Protein AF-A0A2E5YP13-F1 (afdb_monomer)

Nearest PDB structures (foldseek):
  1r69-assembly1_A  TM=8.675E-01  e=8.939E-03  Phage 434
  2or1-assembly1_R  TM=8.644E-01  e=1.407E-02  Phage 434
  1rpe-assembly1_R  TM=8.455E-01  e=1.256E-02  Phage 434
  2cro-assembly1_A  TM=8.271E-01  e=2.940E-02  Phage 434
  2fjr-assembly1_A  TM=6.467E-01  e=4.372E-02  Eganvirus ev186

Foldseek 3Di:
DDDDDDDDDDDPPDPDDPDPPPPDPVVVVVVVVVPDPPPPDPCVVVVVLLVVLLVCLLVVLCVLCDPPDLCVVCVLLVHDSVLNVCSNVRDDHDPSSLVSSCVRSQADPCCNRVVDDDGHDDD

Structure (mmCIF, N/CA/C/O backbone):
data_AF-A0A2E5YP13-F1
#
_entry.id   AF-A0A2E5YP13-F1
#
loop_
_atom_site.group_PDB
_atom_site.id
_atom_site.type_symbol
_atom_site.label_atom_id
_atom_site.label_alt_id
_atom_site.label_comp_id
_atom_site.label_asym_id
_atom_site.label_entity_id
_atom_site.label_seq_id
_atom_site.pdbx_PDB_ins_code
_atom_site.Cartn_x
_atom_site.Cartn_y
_atom_site.Cartn_z
_atom_site.occupancy
_atom_site.B_iso_or_equiv
_atom_site.auth_seq_id
_atom_site.auth_comp_id
_atom_site.auth_asym_id
_atom_site.auth_atom_id
_atom_site.pdbx_PDB_model_num
ATOM 1 N N . MET A 1 1 ? 55.760 -35.374 -97.642 1.00 40.72 1 MET A N 1
ATOM 2 C CA . MET A 1 1 ? 54.549 -34.590 -97.967 1.00 40.72 1 MET A CA 1
ATOM 3 C C . MET A 1 1 ? 53.593 -34.611 -96.784 1.00 40.72 1 MET A C 1
ATOM 5 O O . MET A 1 1 ? 53.288 -35.699 -96.329 1.00 40.72 1 MET A O 1
ATOM 9 N N . CYS A 1 2 ? 53.178 -33.437 -96.297 1.00 39.59 2 CYS A N 1
ATOM 10 C CA . CYS A 1 2 ? 51.838 -33.077 -95.793 1.00 39.59 2 CYS A CA 1
ATOM 11 C C . CYS A 1 2 ? 51.954 -31.790 -94.965 1.00 39.59 2 CYS A C 1
ATOM 13 O O . CYS A 1 2 ? 52.844 -31.632 -94.136 1.00 39.59 2 CYS A O 1
ATOM 15 N N . ARG A 1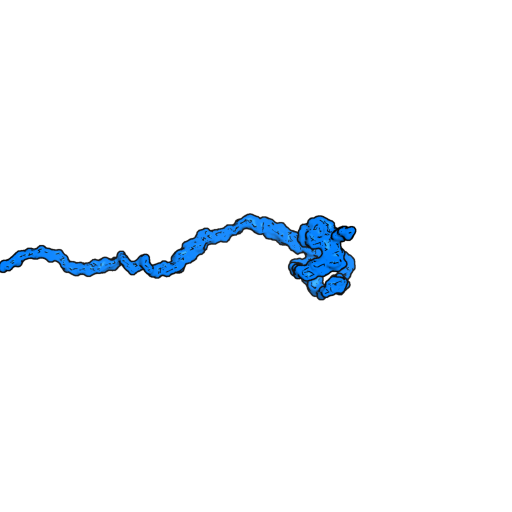 3 ? 51.099 -30.835 -95.320 1.00 35.12 3 ARG A N 1
ATOM 16 C CA . ARG A 1 3 ? 51.123 -29.417 -94.958 1.00 35.12 3 ARG A CA 1
ATOM 17 C C . ARG A 1 3 ? 50.265 -29.139 -93.721 1.00 35.12 3 ARG A C 1
ATOM 19 O O . ARG A 1 3 ? 49.370 -29.918 -93.419 1.00 35.12 3 ARG A O 1
ATOM 26 N N . SER A 1 4 ? 50.472 -27.933 -93.172 1.00 43.81 4 SER A N 1
ATOM 27 C CA . SER A 1 4 ? 49.503 -27.058 -92.472 1.00 43.81 4 SER A CA 1
ATOM 28 C C . SER A 1 4 ? 48.844 -27.638 -91.214 1.00 43.81 4 SER A C 1
ATOM 30 O O . SER A 1 4 ? 48.090 -28.591 -91.278 1.00 43.81 4 SER A O 1
ATOM 32 N N . GLY A 1 5 ? 49.026 -27.088 -90.018 1.00 40.16 5 GLY A N 1
ATOM 33 C CA . GLY A 1 5 ? 48.980 -25.670 -89.687 1.00 40.16 5 GLY A CA 1
ATOM 34 C C . GLY A 1 5 ? 47.729 -25.416 -88.848 1.00 40.16 5 GLY A C 1
ATOM 35 O O . GLY A 1 5 ? 46.640 -25.275 -89.393 1.00 40.16 5 GLY A O 1
ATOM 36 N N . ARG A 1 6 ? 47.888 -25.326 -87.526 1.00 39.88 6 ARG A N 1
ATOM 37 C CA . ARG A 1 6 ? 47.024 -24.510 -86.668 1.00 39.88 6 ARG A CA 1
ATOM 38 C C . ARG A 1 6 ? 47.803 -24.108 -85.418 1.00 39.88 6 ARG A C 1
ATOM 40 O O . ARG A 1 6 ? 48.345 -24.943 -84.705 1.00 39.88 6 ARG A O 1
ATOM 47 N N . ARG A 1 7 ? 47.917 -22.792 -85.253 1.00 41.66 7 ARG A N 1
ATOM 48 C CA . ARG A 1 7 ? 48.523 -22.096 -84.117 1.00 41.66 7 ARG A CA 1
ATOM 49 C C . ARG A 1 7 ? 47.649 -22.311 -82.882 1.00 41.66 7 ARG A C 1
ATOM 51 O O . ARG A 1 7 ? 46.428 -22.313 -83.009 1.00 41.66 7 ARG A O 1
ATOM 58 N N . GLY A 1 8 ? 48.279 -22.389 -81.718 1.00 41.81 8 GLY A N 1
ATOM 59 C CA . GLY A 1 8 ? 47.616 -22.249 -80.426 1.00 41.81 8 GLY A CA 1
ATOM 60 C C . GLY A 1 8 ? 48.380 -22.978 -79.331 1.00 41.81 8 GLY A C 1
ATOM 61 O O . GLY A 1 8 ? 48.114 -24.157 -79.113 1.00 41.81 8 GLY A O 1
ATOM 62 N N . PRO A 1 9 ? 49.345 -22.332 -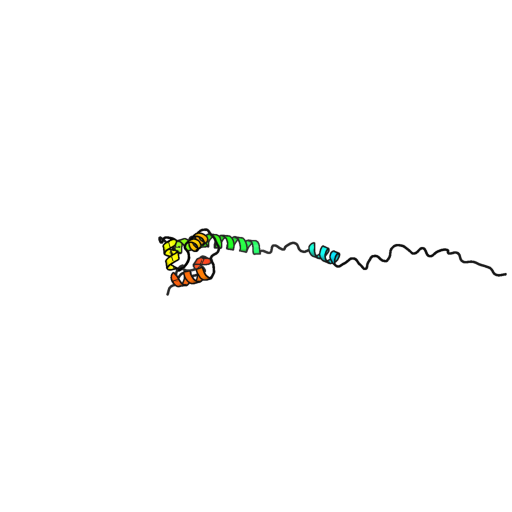78.661 1.00 40.31 9 PRO A N 1
ATOM 63 C CA . PRO A 1 9 ? 49.934 -22.895 -77.472 1.00 40.31 9 PRO A CA 1
ATOM 64 C C . PRO A 1 9 ? 49.152 -22.412 -76.243 1.00 40.31 9 PRO A C 1
ATOM 66 O O . PRO A 1 9 ? 48.876 -21.227 -76.086 1.00 40.31 9 PRO A O 1
ATOM 69 N N . ILE A 1 10 ? 48.896 -23.380 -75.368 1.00 41.03 10 ILE A N 1
ATOM 70 C CA . ILE A 1 10 ? 48.698 -23.227 -73.928 1.00 41.03 10 ILE A CA 1
ATOM 71 C C . ILE A 1 10 ? 47.318 -22.693 -73.525 1.00 41.03 10 ILE A C 1
ATOM 73 O O . ILE A 1 10 ? 46.946 -21.544 -73.736 1.00 41.03 10 ILE A O 1
ATOM 77 N N . LEU A 1 11 ? 46.572 -23.589 -72.883 1.00 38.28 11 LEU A N 1
ATOM 78 C CA . LEU A 1 11 ? 45.443 -23.280 -72.021 1.00 38.28 11 LEU A CA 1
ATOM 79 C C . LEU A 1 1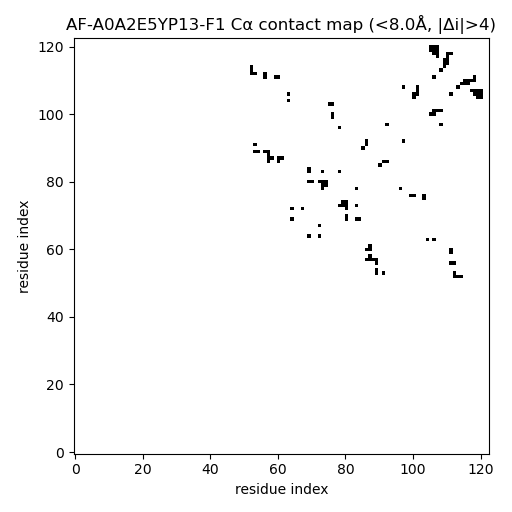1 ? 45.914 -22.310 -70.923 1.00 38.28 11 LEU A C 1
ATOM 81 O O . LEU A 1 11 ? 46.397 -22.736 -69.877 1.00 38.28 11 LEU A O 1
ATOM 85 N N . GLU A 1 12 ? 45.787 -21.009 -71.172 1.00 36.97 12 GLU A N 1
ATOM 86 C CA . GLU A 1 12 ? 45.676 -19.991 -70.128 1.00 36.97 12 GLU A CA 1
ATOM 87 C C . GLU A 1 12 ? 44.365 -20.280 -69.390 1.00 36.97 12 GLU A C 1
ATOM 89 O O . GLU A 1 12 ? 43.268 -19.918 -69.824 1.00 36.97 12 GLU A O 1
ATOM 94 N N . PHE A 1 13 ? 44.476 -21.051 -68.308 1.00 38.19 13 PHE A N 1
ATOM 95 C CA . PHE A 1 13 ? 43.422 -21.192 -67.320 1.00 38.19 13 PHE A CA 1
ATOM 96 C C . PHE A 1 13 ? 43.142 -19.803 -66.757 1.00 38.19 13 PHE A C 1
ATOM 98 O O . PHE A 1 13 ? 43.858 -19.323 -65.880 1.00 38.19 13 PHE A O 1
ATOM 105 N N . GLY A 1 14 ? 42.092 -19.176 -67.289 1.00 37.56 14 GLY A N 1
ATOM 106 C CA . GLY A 1 14 ? 41.513 -17.948 -66.780 1.00 37.56 14 GLY A CA 1
ATOM 107 C C . GLY A 1 14 ? 41.302 -18.058 -65.276 1.00 37.56 14 GLY A C 1
ATOM 108 O O . GLY A 1 14 ? 40.379 -18.710 -64.785 1.00 37.56 14 GLY A O 1
ATOM 109 N N . LEU A 1 15 ? 42.200 -17.410 -64.548 1.00 50.25 15 LEU A N 1
ATOM 110 C CA . LEU A 1 15 ? 42.054 -17.078 -63.152 1.00 50.25 15 LEU A CA 1
ATOM 111 C C . LEU A 1 15 ? 40.921 -16.049 -63.076 1.00 50.25 15 LEU A C 1
ATOM 113 O O . LEU A 1 15 ? 41.135 -14.908 -63.466 1.00 50.25 15 LEU A O 1
ATOM 117 N N . LEU A 1 16 ? 39.732 -16.485 -62.638 1.00 45.75 16 LEU A N 1
ATOM 118 C CA . LEU A 1 16 ? 38.627 -15.722 -62.015 1.00 45.75 16 LEU A CA 1
ATOM 119 C C . LEU A 1 16 ? 37.252 -16.257 -62.449 1.00 45.75 16 LEU A C 1
ATOM 121 O O . LEU A 1 16 ? 36.460 -15.523 -63.026 1.00 45.75 16 LEU A O 1
ATOM 125 N N . ASP A 1 17 ? 36.916 -17.506 -62.113 1.00 46.34 17 ASP A N 1
ATOM 126 C CA . ASP A 1 17 ? 35.490 -17.867 -62.031 1.00 46.34 17 ASP A CA 1
ATOM 127 C C . ASP A 1 17 ? 35.164 -18.998 -61.046 1.00 46.34 17 ASP A C 1
ATOM 129 O O . ASP A 1 17 ? 34.410 -19.918 -61.349 1.00 46.34 17 ASP A O 1
ATOM 133 N N . LEU A 1 18 ? 35.744 -18.976 -59.836 1.00 41.59 18 LEU A N 1
ATOM 134 C CA . LEU A 1 18 ? 35.387 -19.983 -58.825 1.00 41.59 18 LEU A CA 1
ATOM 135 C C . LEU A 1 18 ? 35.570 -19.543 -57.360 1.00 41.59 18 LEU A C 1
ATOM 137 O O . LEU A 1 18 ? 36.030 -20.317 -56.530 1.00 41.59 18 LEU A O 1
ATOM 141 N N . CYS A 1 19 ? 35.168 -18.318 -57.003 1.00 38.22 19 CYS A N 1
ATOM 142 C CA . CYS A 1 19 ? 35.078 -17.899 -55.588 1.00 38.22 19 CYS A CA 1
ATOM 143 C C . CYS A 1 19 ? 33.660 -17.521 -55.117 1.00 38.22 19 CYS A C 1
ATOM 145 O O . CYS A 1 19 ? 33.474 -17.116 -53.971 1.00 38.22 19 CYS A O 1
ATOM 147 N N . ALA A 1 20 ? 32.623 -17.698 -55.943 1.00 45.00 20 ALA A N 1
ATOM 148 C CA . ALA A 1 20 ? 31.264 -17.239 -55.630 1.00 45.00 20 ALA A CA 1
ATOM 149 C C . ALA A 1 20 ? 30.325 -18.315 -55.037 1.00 45.00 20 ALA A C 1
ATOM 151 O O . ALA A 1 20 ? 29.110 -18.221 -55.195 1.00 45.00 20 ALA A O 1
ATOM 152 N N . ARG A 1 21 ? 30.838 -19.353 -54.355 1.00 46.72 21 ARG A N 1
ATOM 153 C CA . ARG A 1 21 ? 29.981 -20.376 -53.699 1.00 46.72 21 ARG A CA 1
ATOM 154 C C . ARG A 1 21 ? 30.396 -20.785 -52.284 1.00 46.72 21 ARG A C 1
ATOM 156 O O . ARG A 1 21 ? 29.967 -21.826 -51.802 1.00 46.72 21 ARG A O 1
ATOM 163 N N . HIS A 1 22 ? 31.176 -19.962 -51.581 1.00 48.94 22 HIS A N 1
ATOM 164 C CA . HIS A 1 22 ? 31.491 -20.224 -50.169 1.00 48.94 22 HIS A CA 1
ATOM 165 C C . HIS A 1 22 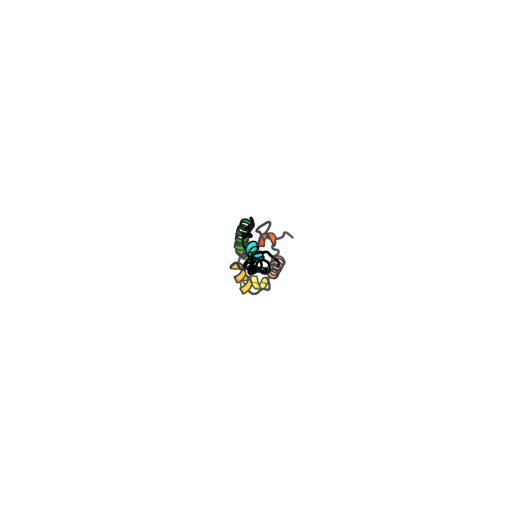? 31.549 -18.967 -49.284 1.00 48.94 22 HIS A C 1
ATOM 167 O O . HIS A 1 22 ? 32.192 -18.954 -48.238 1.00 48.94 22 HIS A O 1
ATOM 173 N N . ALA A 1 23 ? 30.806 -17.909 -49.627 1.00 46.66 23 ALA A N 1
ATOM 174 C CA . ALA A 1 23 ? 30.551 -16.802 -48.704 1.00 46.66 23 ALA A CA 1
ATOM 175 C C . ALA A 1 23 ? 29.398 -17.172 -47.759 1.00 46.66 23 ALA A C 1
ATOM 177 O O . ALA A 1 23 ? 28.244 -16.782 -47.910 1.00 46.66 23 ALA A O 1
ATOM 178 N N . SER A 1 24 ? 29.785 -18.016 -46.807 1.00 51.00 24 SER A N 1
ATOM 179 C CA . SER A 1 24 ? 29.184 -18.331 -45.521 1.00 51.00 24 SER A CA 1
ATOM 180 C C . SER A 1 24 ? 28.063 -17.387 -45.062 1.00 51.00 24 SER A C 1
ATOM 182 O O . SER A 1 24 ? 28.169 -16.163 -45.142 1.00 51.00 24 SER A O 1
ATOM 184 N N . ARG A 1 25 ? 27.040 -17.991 -44.447 1.00 52.59 25 ARG A N 1
ATOM 185 C CA . ARG A 1 25 ? 25.828 -17.461 -43.772 1.00 52.59 25 ARG A CA 1
ATOM 186 C C . ARG A 1 25 ? 25.994 -16.150 -42.965 1.00 52.59 25 ARG A C 1
ATOM 188 O O . ARG A 1 25 ? 25.012 -15.543 -42.548 1.00 52.59 25 ARG A O 1
ATOM 195 N N . ARG A 1 26 ? 27.229 -15.697 -42.751 1.00 52.25 26 ARG A N 1
ATOM 196 C CA . ARG A 1 26 ? 27.646 -14.418 -42.167 1.00 52.25 26 ARG A CA 1
ATOM 197 C C . ARG A 1 26 ? 27.250 -13.193 -43.006 1.00 52.25 26 ARG A C 1
ATOM 199 O O . ARG A 1 26 ? 26.897 -12.189 -42.396 1.00 52.25 26 ARG A O 1
ATOM 206 N N . TRP A 1 27 ? 27.234 -13.252 -44.344 1.00 49.50 27 TRP A N 1
ATOM 207 C CA . TRP A 1 27 ? 26.859 -12.078 -45.163 1.00 49.50 27 TRP A CA 1
ATOM 208 C C . TRP A 1 27 ? 25.341 -11.816 -45.150 1.00 49.50 27 TRP A C 1
ATOM 210 O O . TRP A 1 27 ? 24.903 -10.692 -44.911 1.00 49.50 27 TRP A O 1
ATOM 220 N N . ALA A 1 28 ? 24.524 -12.872 -45.239 1.00 53.47 28 ALA A N 1
ATOM 221 C CA . ALA A 1 28 ? 23.066 -12.775 -45.093 1.00 53.47 28 ALA A CA 1
ATOM 222 C C . ALA A 1 28 ? 22.641 -12.255 -43.701 1.00 53.47 28 ALA A C 1
ATOM 224 O O . ALA A 1 28 ? 21.728 -11.435 -43.585 1.00 53.47 28 ALA A O 1
ATOM 225 N N . ASN A 1 29 ? 23.348 -12.663 -42.638 1.00 53.50 29 ASN A N 1
ATOM 226 C CA . ASN A 1 29 ? 23.108 -12.152 -41.284 1.00 53.50 29 ASN A CA 1
ATOM 227 C C . ASN A 1 29 ? 23.565 -10.694 -41.090 1.00 53.50 29 ASN A C 1
ATOM 229 O O . ASN A 1 29 ? 23.009 -9.997 -40.244 1.00 53.50 29 ASN A O 1
ATOM 233 N N . ALA A 1 30 ? 24.550 -10.215 -41.854 1.00 53.62 30 ALA A N 1
ATOM 234 C CA . ALA A 1 30 ? 25.006 -8.826 -41.801 1.00 53.62 30 ALA A CA 1
ATOM 235 C C . ALA A 1 30 ? 24.013 -7.863 -42.479 1.00 53.62 30 ALA A C 1
ATOM 237 O O . ALA A 1 30 ? 23.759 -6.780 -41.955 1.00 53.62 30 ALA A O 1
ATOM 238 N N . ILE A 1 31 ? 23.374 -8.283 -43.577 1.00 52.44 31 ILE A N 1
ATOM 239 C CA . ILE A 1 31 ? 22.331 -7.496 -44.261 1.00 52.44 31 ILE A CA 1
ATOM 240 C C . ILE A 1 31 ? 21.063 -7.408 -43.397 1.00 52.44 31 ILE A C 1
ATOM 242 O O . ILE A 1 31 ? 20.510 -6.325 -43.207 1.00 52.44 31 ILE A O 1
ATOM 246 N N . ARG A 1 32 ? 20.654 -8.519 -42.768 1.00 53.69 32 ARG A N 1
ATOM 247 C CA . ARG A 1 32 ? 19.488 -8.568 -41.867 1.00 53.69 32 ARG A CA 1
ATOM 248 C C . ARG A 1 32 ? 19.648 -7.701 -40.607 1.00 53.69 32 ARG A C 1
ATOM 250 O O . ARG A 1 32 ? 18.656 -7.263 -40.033 1.00 53.69 32 ARG A O 1
ATOM 257 N N . LYS A 1 33 ? 20.887 -7.419 -40.186 1.00 51.44 33 LYS A N 1
ATOM 258 C CA . LYS A 1 33 ? 21.189 -6.507 -39.068 1.00 51.44 33 LYS A CA 1
ATOM 259 C C . LYS A 1 33 ? 21.142 -5.023 -39.449 1.00 51.44 33 LYS A C 1
ATOM 261 O O . LYS A 1 33 ? 21.107 -4.191 -38.549 1.00 51.44 33 LYS A O 1
ATOM 266 N N . ARG A 1 34 ? 21.117 -4.674 -40.743 1.00 49.62 34 ARG A N 1
ATOM 267 C CA . ARG A 1 34 ? 21.136 -3.274 -41.208 1.00 49.62 34 ARG A CA 1
ATOM 268 C C . ARG A 1 34 ? 19.744 -2.683 -41.457 1.00 49.62 34 ARG A C 1
ATOM 270 O O . ARG A 1 34 ? 19.606 -1.467 -41.454 1.00 49.62 34 ARG A O 1
ATOM 277 N N . THR A 1 35 ? 18.712 -3.514 -41.621 1.00 52.03 35 THR A N 1
ATOM 278 C CA . THR A 1 35 ? 17.334 -3.071 -41.919 1.00 52.03 35 THR A CA 1
ATOM 279 C C . THR A 1 35 ? 16.357 -3.193 -40.755 1.00 52.03 35 THR A C 1
ATOM 281 O O . THR A 1 35 ? 15.161 -3.000 -40.959 1.00 52.03 35 THR A O 1
ATOM 284 N N . ASN A 1 36 ? 16.821 -3.467 -39.532 1.00 58.19 36 ASN A N 1
ATOM 285 C CA . ASN A 1 36 ? 15.950 -3.379 -38.363 1.00 58.19 36 ASN A CA 1
ATOM 286 C C . ASN A 1 36 ? 16.294 -2.134 -37.539 1.00 58.19 36 ASN A C 1
ATOM 288 O O . ASN A 1 36 ? 16.965 -2.251 -36.509 1.00 58.19 36 ASN A O 1
ATOM 292 N N . PRO A 1 37 ? 15.862 -0.929 -37.963 1.00 49.53 37 PRO A N 1
ATOM 293 C CA . PRO A 1 37 ? 15.796 0.173 -37.029 1.00 49.53 37 PRO A CA 1
ATOM 294 C C . PRO A 1 37 ? 14.832 -0.295 -35.947 1.00 49.53 37 PRO A C 1
ATOM 296 O O . PRO A 1 37 ? 13.693 -0.656 -36.237 1.00 49.53 37 PRO A O 1
ATOM 299 N N . HIS A 1 38 ? 15.321 -0.367 -34.714 1.00 50.44 38 HIS A N 1
ATOM 300 C CA . HIS A 1 38 ? 14.518 -0.567 -33.522 1.00 50.44 38 HIS A CA 1
ATOM 301 C C . HIS A 1 38 ? 13.305 0.371 -33.606 1.00 50.44 38 HIS A C 1
ATOM 303 O O . HIS A 1 38 ? 13.410 1.559 -33.301 1.00 50.44 38 HIS A O 1
ATOM 309 N N . ARG A 1 39 ? 12.171 -0.145 -34.107 1.00 51.06 39 ARG A N 1
ATOM 310 C CA . ARG A 1 39 ? 10.911 0.584 -34.190 1.00 51.06 39 ARG A CA 1
ATOM 311 C C . ARG A 1 39 ? 10.521 0.855 -32.748 1.00 51.06 39 ARG A C 1
ATOM 313 O O . ARG A 1 39 ? 9.902 0.013 -32.101 1.00 51.06 39 ARG A O 1
ATOM 320 N N . LYS A 1 40 ? 10.890 2.025 -32.227 1.00 54.84 40 LYS A N 1
ATOM 321 C CA . LYS A 1 40 ? 10.222 2.594 -31.063 1.00 54.84 40 LYS A CA 1
ATOM 322 C C . LYS A 1 40 ? 8.801 2.900 -31.513 1.00 54.84 40 LYS A C 1
ATOM 324 O O . LYS A 1 40 ? 8.510 3.986 -31.998 1.00 54.84 40 LYS A O 1
ATOM 329 N N . GLY A 1 41 ? 7.938 1.888 -31.441 1.00 53.66 41 GLY A N 1
ATOM 330 C CA . GLY A 1 41 ? 6.506 2.078 -31.589 1.00 53.66 41 GLY A CA 1
ATOM 331 C C . GLY A 1 41 ? 5.993 3.054 -30.520 1.00 53.66 41 GLY A C 1
ATOM 332 O O . GLY A 1 41 ? 6.708 3.354 -29.557 1.00 53.66 41 GLY A O 1
ATOM 333 N N . PRO A 1 42 ? 4.741 3.521 -30.627 1.00 54.28 42 PRO A N 1
ATOM 334 C CA . PRO A 1 42 ? 4.145 4.519 -29.727 1.00 54.28 42 PRO A CA 1
ATOM 335 C C . PRO A 1 42 ? 4.078 4.120 -28.231 1.00 54.28 42 PRO A C 1
ATOM 337 O O . PRO A 1 42 ? 3.624 4.904 -27.399 1.00 54.28 42 PRO A O 1
ATOM 340 N N . GLY A 1 43 ? 4.608 2.952 -27.841 1.00 55.94 43 GLY A N 1
ATOM 341 C CA . GLY A 1 43 ? 4.742 2.483 -26.455 1.00 55.94 43 GLY A CA 1
ATOM 342 C C . GLY A 1 43 ? 5.596 3.366 -25.52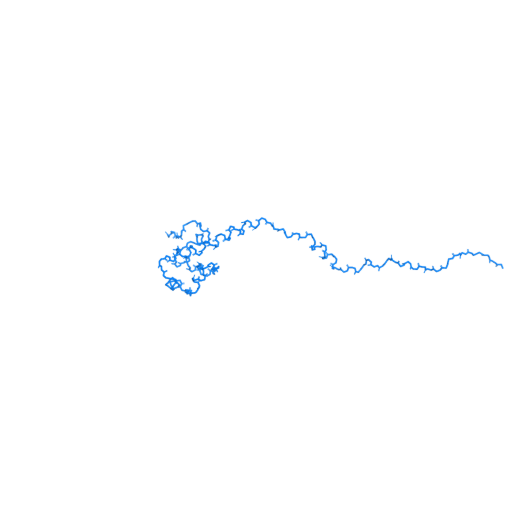9 1.00 55.94 43 GLY A C 1
ATOM 343 O O . GLY A 1 43 ? 5.570 3.180 -24.313 1.00 55.94 43 GLY A O 1
ATOM 344 N N . HIS A 1 44 ? 6.304 4.370 -26.057 1.00 57.94 44 HIS A N 1
ATOM 345 C CA . HIS A 1 44 ? 6.988 5.381 -25.242 1.00 57.94 44 HIS A CA 1
ATOM 346 C C . HIS A 1 44 ? 6.008 6.273 -24.448 1.00 57.94 44 HIS A C 1
ATOM 348 O O . HIS A 1 44 ? 6.269 6.574 -23.282 1.00 57.94 44 HIS A O 1
ATOM 354 N N . MET A 1 45 ? 4.847 6.630 -25.017 1.00 52.91 45 MET A N 1
ATOM 355 C CA . MET A 1 45 ? 3.856 7.474 -24.324 1.00 52.91 45 MET A CA 1
ATOM 356 C C . MET A 1 45 ? 3.170 6.722 -23.170 1.00 52.91 45 MET A C 1
ATOM 358 O O . MET A 1 45 ? 2.969 7.285 -22.091 1.00 52.91 45 MET A O 1
ATOM 362 N N . ALA A 1 46 ? 2.899 5.422 -23.353 1.00 62.25 46 ALA A N 1
ATOM 363 C CA . ALA A 1 46 ? 2.359 4.550 -22.306 1.00 62.25 46 ALA A CA 1
ATOM 364 C C . ALA A 1 46 ? 3.330 4.397 -21.119 1.00 62.25 46 ALA A C 1
ATOM 366 O O . ALA A 1 46 ? 2.911 4.399 -19.961 1.00 62.25 46 ALA A O 1
ATOM 367 N N . SER A 1 47 ? 4.639 4.348 -21.385 1.00 72.06 47 SER A N 1
ATOM 368 C CA . SER A 1 47 ? 5.671 4.236 -20.345 1.00 72.06 47 SER A CA 1
ATOM 369 C C . SER A 1 47 ? 5.715 5.462 -19.420 1.00 72.06 47 SER A C 1
ATOM 371 O O . SER A 1 47 ? 5.811 5.321 -18.198 1.00 72.06 47 SER A O 1
ATOM 373 N N . ALA A 1 48 ? 5.555 6.672 -19.969 1.00 78.56 48 ALA A N 1
ATOM 374 C CA . ALA A 1 48 ? 5.538 7.901 -19.174 1.00 78.56 48 ALA A CA 1
ATOM 375 C C . ALA A 1 48 ? 4.318 7.978 -18.240 1.00 78.56 48 ALA A C 1
ATOM 377 O O . ALA A 1 48 ? 4.453 8.352 -17.072 1.00 78.56 48 ALA A O 1
ATOM 378 N N . ALA A 1 49 ? 3.134 7.591 -18.724 1.00 80.50 49 ALA A N 1
ATOM 379 C CA . ALA A 1 49 ? 1.923 7.534 -17.906 1.00 80.50 49 ALA A CA 1
ATOM 380 C C . ALA A 1 49 ? 2.047 6.495 -16.777 1.00 80.50 49 ALA A C 1
ATOM 382 O O . ALA A 1 49 ? 1.801 6.819 -15.615 1.00 80.50 49 ALA A O 1
ATOM 383 N N . LEU A 1 50 ? 2.524 5.284 -17.085 1.00 79.31 50 LEU A N 1
ATOM 384 C CA . LEU A 1 50 ? 2.760 4.235 -16.086 1.00 79.31 50 LEU A CA 1
ATOM 385 C C . LEU A 1 50 ? 3.790 4.656 -15.034 1.00 79.31 50 LEU A C 1
ATOM 387 O O . LEU A 1 50 ? 3.611 4.374 -13.851 1.00 79.31 50 LEU A O 1
ATOM 391 N N . LYS A 1 51 ? 4.845 5.375 -15.433 1.00 84.06 51 LYS A N 1
ATOM 392 C CA . LYS A 1 51 ? 5.845 5.908 -14.501 1.00 84.06 51 LYS A CA 1
ATOM 393 C C . LYS A 1 51 ? 5.227 6.899 -13.510 1.00 84.06 51 LYS A C 1
ATOM 395 O O . LYS A 1 51 ? 5.538 6.835 -12.323 1.00 84.06 51 LYS A O 1
ATOM 400 N N . ARG A 1 52 ? 4.325 7.777 -13.967 1.00 84.50 52 ARG A N 1
ATOM 401 C CA . ARG A 1 52 ? 3.583 8.705 -13.090 1.00 84.50 52 ARG A CA 1
ATOM 402 C C . ARG A 1 52 ? 2.676 7.953 -12.120 1.00 84.50 52 ARG A C 1
ATOM 404 O O . ARG A 1 52 ? 2.690 8.257 -10.934 1.00 84.50 52 ARG A O 1
ATOM 411 N N . ILE A 1 53 ? 1.951 6.946 -12.608 1.00 84.31 53 ILE A N 1
ATOM 412 C CA . ILE A 1 53 ? 1.075 6.104 -11.781 1.00 84.31 53 ILE A CA 1
ATOM 413 C C . ILE A 1 53 ? 1.885 5.376 -10.700 1.00 84.31 53 ILE A C 1
ATOM 415 O O . ILE A 1 53 ? 1.549 5.460 -9.523 1.00 84.31 53 ILE A O 1
ATOM 419 N N . LYS A 1 54 ? 3.006 4.741 -11.068 1.00 84.56 54 LYS A N 1
ATOM 420 C CA . LYS A 1 54 ? 3.908 4.080 -10.110 1.00 84.56 54 LYS A CA 1
ATOM 421 C C . LYS A 1 54 ? 4.466 5.043 -9.064 1.00 84.56 54 LYS A C 1
ATOM 423 O O . LYS A 1 54 ? 4.581 4.663 -7.908 1.00 84.56 54 LYS A O 1
ATOM 428 N N . LYS A 1 55 ? 4.766 6.290 -9.441 1.00 87.19 55 LYS A N 1
ATOM 429 C CA . LYS A 1 55 ? 5.235 7.320 -8.500 1.00 87.19 55 LYS A CA 1
ATOM 430 C C . LYS A 1 55 ? 4.166 7.722 -7.474 1.00 87.19 55 LYS A C 1
ATOM 432 O O . LYS A 1 55 ? 4.525 8.165 -6.394 1.00 87.19 55 LYS A O 1
ATOM 437 N N . LYS A 1 56 ? 2.878 7.555 -7.792 1.00 90.00 56 LYS A N 1
ATOM 438 C CA . LYS A 1 56 ? 1.748 7.844 -6.891 1.00 90.00 56 LYS A CA 1
ATOM 439 C C . LYS A 1 56 ? 1.364 6.681 -5.975 1.00 90.00 56 LYS A C 1
ATOM 441 O O . LYS A 1 56 ? 0.641 6.890 -5.008 1.00 90.00 56 LYS A O 1
ATOM 446 N N . LEU A 1 57 ? 1.852 5.471 -6.247 1.00 90.62 57 LEU A N 1
ATOM 447 C CA . LEU A 1 57 ? 1.582 4.297 -5.415 1.00 90.62 57 LEU A CA 1
ATOM 448 C C . LEU A 1 57 ? 2.034 4.477 -3.951 1.00 90.62 57 LEU A C 1
ATOM 450 O O . LEU A 1 57 ? 1.243 4.148 -3.070 1.00 90.62 57 LEU A O 1
ATOM 454 N N . PRO A 1 58 ? 3.232 5.020 -3.655 1.00 91.12 58 PRO A N 1
ATOM 455 C CA . PRO A 1 58 ? 3.682 5.203 -2.276 1.00 91.12 58 PRO A CA 1
ATOM 456 C C . PRO A 1 58 ? 2.839 6.208 -1.492 1.00 91.12 58 PRO A C 1
ATOM 458 O O . PRO A 1 58 ? 2.547 5.974 -0.324 1.00 91.12 58 PRO A O 1
ATOM 461 N N . GLU A 1 59 ? 2.398 7.286 -2.149 1.00 91.69 59 GLU A N 1
ATOM 462 C CA . GLU A 1 59 ? 1.509 8.291 -1.552 1.00 91.69 59 GLU A CA 1
ATOM 463 C C . GLU A 1 59 ? 0.188 7.640 -1.109 1.00 91.69 59 GLU A C 1
ATOM 465 O O . GLU A 1 59 ? -0.206 7.753 0.047 1.00 91.69 59 GLU A O 1
ATOM 470 N N . ARG A 1 60 ? -0.435 6.841 -1.985 1.00 92.00 60 ARG A N 1
ATOM 471 C CA . ARG A 1 60 ? -1.666 6.099 -1.654 1.00 92.00 60 ARG A CA 1
ATOM 472 C C . ARG A 1 60 ? -1.451 5.053 -0.566 1.00 92.00 60 ARG A C 1
ATOM 474 O O . ARG A 1 60 ? -2.352 4.785 0.219 1.00 92.00 60 ARG A O 1
ATOM 481 N N . LEU A 1 61 ? -0.270 4.439 -0.515 1.00 91.69 61 LEU A N 1
ATOM 482 C CA . LEU A 1 61 ? 0.065 3.479 0.533 1.00 91.69 61 LEU A CA 1
ATOM 483 C C . LEU A 1 61 ? 0.147 4.165 1.904 1.00 91.69 61 LEU A C 1
ATOM 485 O O . LEU A 1 61 ? -0.385 3.640 2.883 1.00 91.69 61 LEU A O 1
ATOM 489 N N . ALA A 1 62 ? 0.742 5.359 1.951 1.00 90.94 62 ALA A N 1
ATOM 490 C CA . ALA A 1 62 ? 0.771 6.194 3.146 1.00 90.94 62 ALA A CA 1
ATOM 491 C C . ALA A 1 62 ? -0.639 6.663 3.552 1.00 90.94 62 ALA A C 1
ATOM 493 O O . ALA A 1 62 ? -0.961 6.643 4.738 1.00 90.94 62 ALA A O 1
ATOM 494 N N . GLU A 1 63 ? -1.509 6.994 2.590 1.00 92.12 63 GLU A N 1
ATOM 495 C CA . GLU A 1 63 ? -2.922 7.315 2.858 1.00 92.12 63 GLU A CA 1
ATOM 496 C C . GLU A 1 63 ? -3.685 6.138 3.488 1.00 92.12 63 GLU A C 1
ATOM 498 O O . GLU A 1 63 ? -4.456 6.331 4.424 1.00 92.12 63 GLU A O 1
ATOM 503 N N . VAL A 1 64 ? -3.455 4.902 3.024 1.00 91.56 64 VAL A N 1
ATOM 504 C CA . VAL A 1 64 ? -4.068 3.700 3.626 1.00 91.56 64 VAL A CA 1
ATOM 505 C C . VAL A 1 64 ? -3.561 3.465 5.050 1.00 91.56 64 VAL A C 1
ATOM 507 O O . VAL A 1 64 ? -4.323 3.044 5.926 1.00 91.56 64 VAL A O 1
ATOM 510 N N . ARG A 1 65 ? -2.279 3.743 5.301 1.00 92.31 65 ARG A N 1
ATOM 511 C CA . ARG A 1 65 ? -1.707 3.647 6.645 1.00 92.31 65 ARG A CA 1
ATOM 512 C C . ARG A 1 65 ? -2.328 4.677 7.596 1.00 92.31 65 ARG A C 1
ATOM 514 O O . ARG A 1 65 ? -2.642 4.313 8.736 1.00 92.31 65 ARG A O 1
ATOM 521 N N . GLY A 1 66 ? -2.517 5.913 7.132 1.00 91.25 66 GLY A N 1
ATOM 522 C CA . GLY A 1 66 ? -2.983 7.040 7.942 1.00 91.25 66 GLY A CA 1
ATOM 523 C C . GLY A 1 66 ? -1.985 7.389 9.050 1.00 91.25 66 GLY A C 1
ATOM 524 O O . GLY A 1 66 ? -0.769 7.333 8.850 1.00 91.25 66 GLY A O 1
ATOM 525 N N . ASP A 1 67 ? -2.494 7.672 10.249 1.00 91.88 67 ASP A N 1
ATOM 526 C CA . ASP A 1 67 ? -1.683 8.102 11.402 1.00 91.88 67 ASP A CA 1
ATOM 527 C C . ASP A 1 67 ? -0.942 6.955 12.110 1.00 91.88 67 ASP A C 1
ATOM 529 O O . ASP A 1 67 ? -0.154 7.166 13.035 1.00 91.88 67 ASP A O 1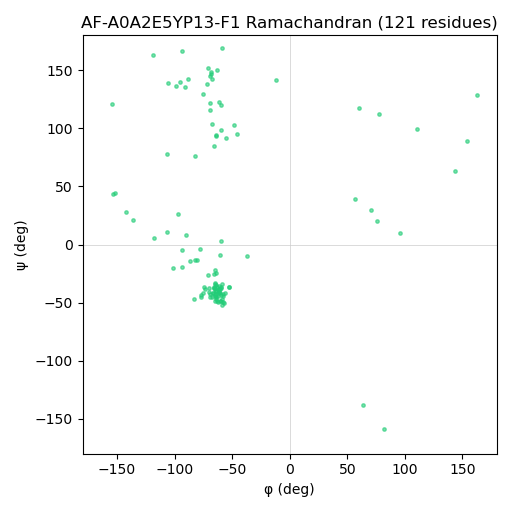
ATOM 533 N N . ARG A 1 68 ? -1.163 5.705 11.684 1.00 92.31 68 ARG A N 1
ATOM 534 C CA . ARG A 1 68 ? -0.496 4.538 12.273 1.00 92.31 68 ARG A CA 1
ATOM 535 C C . ARG A 1 68 ? 0.996 4.554 11.956 1.00 92.31 68 ARG A C 1
ATOM 537 O O . ARG A 1 68 ? 1.407 4.837 10.831 1.00 92.31 68 ARG A O 1
ATOM 544 N N . SER A 1 69 ? 1.825 4.139 12.915 1.00 94.69 69 SER A N 1
ATOM 545 C CA . SER A 1 69 ? 3.252 3.922 12.648 1.00 94.69 69 SER A CA 1
ATOM 546 C C . SER A 1 69 ? 3.461 2.804 11.617 1.00 94.69 69 SER A C 1
ATOM 548 O O . SER A 1 69 ? 2.699 1.834 11.578 1.00 94.69 69 SER A O 1
ATOM 550 N N . GLN A 1 70 ? 4.539 2.880 10.828 1.00 93.19 70 GLN A N 1
ATOM 551 C CA . GLN A 1 70 ? 4.909 1.818 9.877 1.00 93.19 70 GLN A CA 1
ATOM 552 C C . GLN A 1 70 ? 5.000 0.443 10.553 1.00 93.19 70 GLN A C 1
ATOM 554 O O . GLN A 1 70 ? 4.625 -0.568 9.968 1.00 93.19 70 GLN A O 1
ATOM 559 N N . ARG A 1 71 ? 5.485 0.400 11.801 1.00 94.44 71 ARG A N 1
ATOM 560 C CA . ARG A 1 71 ? 5.621 -0.841 12.569 1.00 94.44 71 ARG A CA 1
ATOM 561 C C . ARG A 1 71 ? 4.265 -1.411 12.981 1.00 94.44 71 ARG A C 1
ATOM 563 O O . ARG A 1 71 ? 4.095 -2.622 12.901 1.00 94.44 71 ARG A O 1
ATOM 570 N N . GLN A 1 72 ? 3.320 -0.569 13.407 1.00 94.00 72 GLN A N 1
ATOM 571 C CA . GLN A 1 72 ? 1.958 -1.019 13.717 1.00 94.00 72 GLN A CA 1
ATOM 572 C C . GLN A 1 72 ? 1.266 -1.533 12.456 1.00 94.00 72 GLN A C 1
ATOM 574 O O . GLN A 1 72 ? 0.782 -2.656 12.446 1.00 94.00 72 GLN A O 1
ATOM 579 N N . PHE A 1 73 ? 1.321 -0.759 11.375 1.00 94.50 73 PHE A N 1
ATOM 580 C CA . PHE A 1 73 ? 0.726 -1.134 10.097 1.00 94.50 73 PHE A CA 1
ATOM 581 C C . PHE A 1 73 ? 1.280 -2.459 9.556 1.00 94.50 73 PHE A C 1
ATOM 583 O O . PHE A 1 73 ? 0.533 -3.327 9.116 1.00 94.50 73 PHE A O 1
ATOM 590 N N . ALA A 1 74 ? 2.596 -2.656 9.655 1.00 93.06 74 ALA A N 1
ATOM 591 C CA . ALA A 1 74 ? 3.234 -3.905 9.266 1.00 93.06 74 ALA A CA 1
ATOM 592 C C . ALA A 1 74 ? 2.729 -5.099 10.096 1.00 93.06 74 ALA A C 1
ATOM 594 O O . ALA A 1 74 ? 2.459 -6.157 9.533 1.00 93.06 74 ALA A O 1
ATOM 595 N N . ARG A 1 75 ? 2.542 -4.922 11.414 1.00 93.56 75 ARG A N 1
ATOM 596 C CA . ARG A 1 75 ? 1.969 -5.960 12.288 1.00 93.56 75 ARG A CA 1
ATOM 597 C C . ARG A 1 75 ? 0.527 -6.295 11.923 1.00 93.56 75 ARG A C 1
ATOM 599 O O . ARG A 1 75 ? 0.211 -7.475 11.829 1.00 93.56 75 ARG A O 1
ATOM 606 N N . ASP A 1 76 ? -0.309 -5.288 11.680 1.00 91.44 76 ASP A N 1
ATOM 607 C CA . ASP A 1 76 ? -1.722 -5.477 11.317 1.00 91.44 76 ASP A CA 1
ATOM 608 C C . ASP A 1 76 ? -1.859 -6.301 10.021 1.00 91.44 76 ASP A C 1
ATOM 610 O O . ASP A 1 76 ? -2.728 -7.168 9.891 1.00 91.44 76 ASP A O 1
ATOM 614 N N . LEU A 1 77 ? -0.946 -6.062 9.074 1.00 90.88 77 LEU A N 1
ATOM 615 C CA . LEU A 1 77 ? -0.860 -6.780 7.805 1.00 90.88 77 LEU A CA 1
ATOM 616 C C . LEU A 1 77 ? -0.116 -8.121 7.890 1.00 90.88 77 LEU A C 1
ATOM 618 O O . LEU A 1 77 ? -0.196 -8.904 6.949 1.00 90.88 77 LEU A O 1
ATOM 622 N N . GLY A 1 78 ? 0.605 -8.399 8.978 1.00 92.50 78 GLY A N 1
ATOM 623 C CA . GLY A 1 78 ? 1.437 -9.600 9.113 1.00 92.50 78 GLY A CA 1
ATOM 624 C C . GLY A 1 78 ? 2.697 -9.590 8.237 1.00 92.50 78 GLY A C 1
ATOM 625 O O . GLY A 1 78 ? 3.158 -10.643 7.809 1.00 92.50 78 GLY A O 1
ATOM 626 N N . VAL A 1 79 ? 3.255 -8.411 7.948 1.00 91.44 79 VAL A N 1
ATOM 627 C CA . VAL A 1 79 ? 4.459 -8.242 7.119 1.00 91.44 79 VAL A CA 1
ATOM 628 C C . VAL A 1 79 ? 5.593 -7.583 7.899 1.00 91.44 79 VAL A C 1
ATOM 630 O O . VAL A 1 79 ? 5.394 -6.963 8.941 1.00 91.44 79 VAL A O 1
ATOM 633 N N . PHE A 1 80 ? 6.818 -7.680 7.386 1.00 92.38 80 PHE A N 1
ATOM 634 C CA . PHE A 1 80 ? 7.961 -6.997 7.990 1.00 92.38 80 PHE A CA 1
ATOM 635 C C . PHE A 1 80 ? 7.891 -5.481 7.767 1.00 92.38 80 PHE A C 1
ATOM 637 O O . PHE A 1 80 ? 7.633 -5.018 6.656 1.00 92.38 80 PHE A O 1
ATOM 644 N N . GLN A 1 81 ? 8.216 -4.693 8.798 1.00 93.81 81 GLN A N 1
ATOM 645 C CA . GLN A 1 81 ? 8.279 -3.223 8.717 1.00 93.81 81 GLN A CA 1
ATOM 646 C C . GLN A 1 81 ? 9.178 -2.739 7.565 1.00 93.81 81 GLN A C 1
ATOM 648 O O . GLN A 1 81 ? 8.860 -1.760 6.893 1.00 93.81 81 GLN A O 1
ATOM 653 N N . GLN A 1 82 ? 10.282 -3.445 7.300 1.00 94.00 82 GLN A N 1
ATOM 654 C CA . GLN A 1 82 ? 11.191 -3.112 6.203 1.00 94.00 82 GLN A CA 1
ATOM 655 C C . GLN A 1 82 ? 10.495 -3.122 4.834 1.00 94.00 82 GLN A C 1
ATOM 657 O O . GLN A 1 82 ? 10.831 -2.297 3.987 1.00 94.00 82 GLN A O 1
ATOM 662 N N . ASN A 1 83 ? 9.507 -3.999 4.624 1.00 92.44 83 ASN A N 1
ATOM 663 C CA . ASN A 1 83 ? 8.742 -4.045 3.378 1.00 92.44 83 ASN A CA 1
ATOM 664 C C . ASN A 1 83 ? 7.883 -2.789 3.223 1.00 92.44 83 ASN A C 1
ATOM 666 O O . ASN A 1 83 ? 7.925 -2.157 2.172 1.00 92.44 83 ASN A O 1
ATOM 670 N N . VAL A 1 84 ? 7.190 -2.377 4.291 1.00 92.31 84 VAL A N 1
ATOM 671 C CA . VAL A 1 84 ? 6.400 -1.134 4.306 1.00 92.31 84 VAL A CA 1
ATOM 672 C C . VAL A 1 84 ? 7.286 0.063 3.965 1.00 92.31 84 VAL A C 1
ATOM 674 O O . VAL A 1 84 ? 6.979 0.796 3.030 1.00 92.31 84 VAL A O 1
ATOM 677 N N . ASN A 1 85 ? 8.436 0.205 4.633 1.00 93.06 85 ASN A N 1
ATOM 678 C CA . ASN A 1 85 ? 9.378 1.289 4.349 1.00 93.06 85 ASN A CA 1
ATOM 679 C C . ASN A 1 85 ? 9.886 1.254 2.893 1.00 93.06 85 ASN A C 1
ATOM 681 O O . ASN A 1 85 ? 9.944 2.280 2.221 1.00 93.06 85 ASN A O 1
ATOM 685 N N . ARG A 1 86 ? 10.232 0.076 2.357 1.00 92.06 86 ARG A N 1
ATOM 686 C CA . ARG A 1 86 ? 10.662 -0.057 0.951 1.00 92.06 86 ARG A CA 1
ATOM 687 C C . ARG A 1 86 ? 9.575 0.386 -0.030 1.00 92.06 86 ARG A C 1
ATOM 689 O O . ARG A 1 86 ? 9.894 1.048 -1.020 1.00 92.06 86 ARG A O 1
ATOM 696 N N . TYR A 1 87 ? 8.317 0.033 0.222 1.00 92.00 87 TYR A N 1
ATOM 697 C CA . TYR A 1 87 ? 7.198 0.374 -0.661 1.00 92.00 87 TYR A CA 1
ATOM 698 C C . TYR A 1 87 ? 6.811 1.851 -0.573 1.00 92.00 87 TYR A C 1
ATOM 700 O O . TYR A 1 87 ? 6.576 2.470 -1.610 1.00 92.00 87 TYR A O 1
ATOM 708 N N . GLU A 1 88 ? 6.847 2.447 0.620 1.00 90.06 88 GLU A N 1
ATOM 709 C CA . GLU A 1 88 ? 6.649 3.893 0.805 1.00 90.06 88 GLU A CA 1
ATOM 710 C C . GLU A 1 88 ? 7.761 4.735 0.148 1.00 90.06 88 GLU A C 1
ATOM 712 O O . GLU A 1 88 ? 7.535 5.880 -0.231 1.00 90.06 88 GLU A O 1
ATOM 717 N N . ASN A 1 89 ? 8.938 4.150 -0.090 1.00 89.88 89 ASN A N 1
ATOM 718 C CA . ASN A 1 89 ? 10.030 4.790 -0.828 1.00 89.88 89 ASN A CA 1
ATOM 719 C C . ASN A 1 89 ? 9.999 4.533 -2.350 1.00 89.88 89 ASN A C 1
ATOM 721 O O . ASN A 1 89 ? 10.940 4.891 -3.057 1.00 89.88 89 ASN A O 1
ATOM 725 N N . GLY A 1 90 ? 8.937 3.919 -2.889 1.00 85.69 90 GLY A N 1
ATOM 726 C CA . GLY A 1 90 ? 8.770 3.744 -4.340 1.00 85.69 90 GLY A CA 1
ATOM 727 C C . GLY A 1 90 ? 9.226 2.401 -4.907 1.00 85.69 90 GLY A C 1
ATOM 728 O O . GLY A 1 90 ? 9.260 2.237 -6.130 1.00 85.69 90 GLY A O 1
ATOM 729 N N . THR A 1 91 ? 9.543 1.422 -4.056 1.00 88.62 91 THR A N 1
ATOM 730 C CA . THR A 1 91 ? 9.779 0.046 -4.518 1.00 88.62 91 THR A CA 1
ATOM 731 C C . THR A 1 91 ? 8.468 -0.576 -4.996 1.00 88.62 91 THR A C 1
ATOM 733 O O . THR A 1 91 ? 7.407 -0.324 -4.429 1.00 88.62 91 THR A O 1
ATOM 736 N N . THR A 1 92 ? 8.524 -1.416 -6.034 1.00 86.44 92 THR A N 1
ATOM 737 C CA . THR A 1 92 ? 7.325 -2.113 -6.521 1.00 86.44 92 THR A CA 1
ATOM 738 C C . THR A 1 92 ? 6.879 -3.161 -5.489 1.00 86.44 92 THR A C 1
ATOM 740 O O . THR A 1 92 ? 7.679 -4.039 -5.160 1.00 86.44 92 THR A O 1
ATOM 743 N N . PRO A 1 93 ? 5.641 -3.084 -4.965 1.00 88.38 93 PRO A N 1
ATOM 744 C CA . PRO A 1 93 ? 5.127 -4.065 -4.017 1.00 88.38 93 PRO A CA 1
ATOM 745 C C . PRO A 1 93 ? 4.904 -5.430 -4.667 1.00 88.38 93 PRO A C 1
ATOM 747 O O . PRO A 1 93 ? 4.553 -5.520 -5.844 1.00 88.38 93 PRO A O 1
ATOM 750 N N . HIS A 1 94 ? 5.082 -6.492 -3.880 1.00 89.44 94 HIS A N 1
ATOM 751 C CA . HIS A 1 94 ? 4.740 -7.846 -4.310 1.00 89.44 94 HIS A CA 1
ATOM 752 C C . HIS A 1 94 ? 3.223 -8.036 -4.384 1.00 89.44 94 HIS A C 1
ATOM 754 O O . HIS A 1 94 ? 2.466 -7.422 -3.629 1.00 89.44 94 HIS A O 1
ATOM 760 N N . THR A 1 95 ? 2.785 -8.936 -5.265 1.00 89.50 95 THR A N 1
ATOM 761 C CA . THR A 1 95 ? 1.368 -9.285 -5.426 1.00 89.50 95 THR A CA 1
ATOM 762 C C . THR A 1 95 ? 0.751 -9.766 -4.112 1.00 89.50 95 THR A C 1
ATOM 764 O O . THR A 1 95 ? -0.329 -9.306 -3.752 1.00 89.50 95 THR A O 1
ATOM 767 N N . ASP A 1 96 ? 1.465 -10.590 -3.341 1.00 90.44 96 ASP A N 1
ATOM 768 C CA . ASP A 1 96 ? 0.982 -11.114 -2.054 1.00 90.44 96 ASP A CA 1
ATOM 769 C C . ASP A 1 96 ? 0.704 -10.000 -1.039 1.00 90.44 96 ASP A C 1
ATOM 771 O O . ASP A 1 96 ? -0.301 -10.025 -0.323 1.00 90.44 96 ASP A O 1
ATOM 775 N N . PHE A 1 97 ? 1.554 -8.967 -1.024 1.00 91.88 97 PHE A N 1
ATOM 776 C CA . PHE A 1 97 ? 1.359 -7.790 -0.183 1.00 91.88 97 PHE A CA 1
ATOM 777 C C . PHE A 1 97 ? 0.103 -7.015 -0.598 1.00 91.88 97 PHE A C 1
ATOM 779 O O . PHE A 1 97 ? -0.693 -6.641 0.259 1.00 91.88 97 PHE A O 1
ATOM 786 N N . LEU A 1 98 ? -0.106 -6.811 -1.903 1.00 91.38 98 LEU A N 1
ATOM 787 C CA . LEU A 1 98 ? -1.282 -6.107 -2.422 1.00 91.38 98 LEU A CA 1
ATOM 788 C C . LEU A 1 98 ? -2.583 -6.847 -2.084 1.00 91.38 98 LEU A C 1
ATOM 790 O O . LEU A 1 98 ? -3.548 -6.226 -1.637 1.00 91.38 98 LEU A O 1
ATOM 794 N N . ILE A 1 99 ? -2.599 -8.173 -2.250 1.00 91.56 99 ILE A N 1
ATOM 795 C CA . ILE A 1 99 ? -3.751 -9.015 -1.906 1.00 91.56 99 ILE A CA 1
ATOM 796 C C . ILE A 1 99 ? -4.038 -8.925 -0.406 1.00 91.56 99 ILE A C 1
ATOM 798 O O . ILE A 1 99 ? -5.173 -8.636 -0.015 1.00 91.56 99 ILE A O 1
ATOM 802 N N . THR A 1 100 ? -3.011 -9.101 0.429 1.00 92.12 100 THR A N 1
ATOM 803 C CA . THR A 1 100 ? -3.134 -9.035 1.893 1.00 92.12 100 THR A CA 1
ATOM 804 C C . THR A 1 100 ? -3.669 -7.681 2.343 1.00 92.12 100 THR A C 1
ATOM 806 O O . THR A 1 100 ? -4.637 -7.623 3.099 1.00 92.12 100 THR A O 1
ATOM 809 N N . LEU A 1 101 ? -3.110 -6.592 1.810 1.00 91.81 101 LEU A N 1
ATOM 810 C CA . LEU A 1 101 ? -3.553 -5.228 2.076 1.00 91.81 101 LEU A CA 1
ATOM 811 C C . LEU A 1 101 ? -5.024 -5.029 1.700 1.00 91.81 101 LEU A C 1
ATOM 813 O O . LEU A 1 101 ? -5.808 -4.551 2.517 1.00 91.81 101 LEU A O 1
ATOM 817 N N . SER A 1 102 ? -5.416 -5.438 0.490 1.00 91.44 102 SER A N 1
ATOM 818 C CA . SER A 1 102 ? -6.802 -5.296 0.028 1.00 91.44 102 SER A CA 1
ATOM 819 C C . SER A 1 102 ? -7.788 -6.073 0.902 1.00 91.44 102 SER A C 1
ATOM 821 O O . SER A 1 102 ? -8.882 -5.589 1.178 1.00 91.44 102 SER A O 1
ATOM 823 N N . THR A 1 103 ? -7.379 -7.244 1.393 1.00 90.38 103 THR A N 1
ATOM 824 C CA . THR A 1 103 ? -8.221 -8.133 2.200 1.00 90.38 103 THR A CA 1
ATOM 825 C C . THR A 1 103 ? 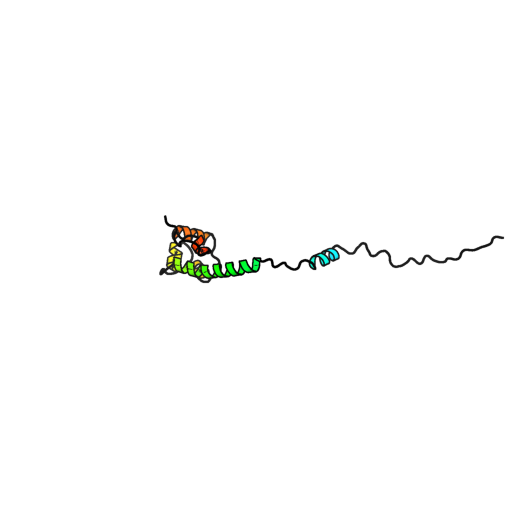-8.357 -7.627 3.635 1.00 90.38 103 THR A C 1
ATOM 827 O O . THR A 1 103 ? -9.456 -7.622 4.184 1.00 90.38 103 THR A O 1
ATOM 830 N N . LYS A 1 104 ? -7.254 -7.178 4.244 1.00 90.62 104 LYS A N 1
ATOM 831 C CA . LYS A 1 104 ? -7.211 -6.725 5.643 1.00 90.62 104 LYS A CA 1
ATOM 832 C C . LYS A 1 104 ? -7.802 -5.329 5.825 1.00 90.62 104 LYS A C 1
ATOM 834 O O . LYS A 1 104 ? -8.601 -5.118 6.728 1.00 90.62 104 LYS A O 1
ATOM 839 N N . GLU A 1 105 ? -7.448 -4.393 4.948 1.00 89.38 105 GLU A N 1
ATOM 840 C CA . GLU A 1 105 ? -7.871 -2.987 5.046 1.00 89.38 105 GLU A CA 1
ATOM 841 C C . GLU A 1 105 ? -9.152 -2.694 4.240 1.00 89.38 105 GLU A C 1
ATOM 843 O O . GLU A 1 105 ? -9.701 -1.591 4.312 1.00 89.38 105 GLU A O 1
ATOM 848 N N . ASN A 1 106 ? -9.660 -3.682 3.488 1.00 90.56 106 ASN A N 1
ATOM 849 C CA . ASN A 1 106 ? -10.824 -3.566 2.601 1.00 90.56 106 ASN A CA 1
ATOM 850 C C . ASN A 1 106 ? -10.667 -2.447 1.545 1.00 90.56 106 ASN A C 1
ATOM 852 O O . ASN A 1 106 ? -11.602 -1.698 1.234 1.00 90.56 106 ASN A O 1
ATOM 856 N N . VAL A 1 107 ? -9.450 -2.321 1.009 1.00 91.06 107 VAL A N 1
ATOM 857 C CA . VAL A 1 107 ? -9.060 -1.303 0.022 1.00 91.06 107 VAL A CA 1
ATOM 858 C C . VAL A 1 107 ? -9.168 -1.865 -1.395 1.00 91.06 107 VAL A C 1
ATOM 860 O O . VAL A 1 107 ? -8.808 -3.013 -1.653 1.00 91.06 107 VAL A O 1
ATOM 863 N N . SER A 1 108 ? -9.649 -1.051 -2.335 1.00 92.00 108 SER A N 1
ATOM 864 C CA . SER A 1 108 ? -9.722 -1.425 -3.748 1.00 92.00 108 SER A CA 1
ATOM 865 C C . SER A 1 108 ? -8.346 -1.381 -4.418 1.00 92.00 108 SER A C 1
ATOM 867 O O . SER A 1 108 ? -7.646 -0.365 -4.363 1.00 92.00 108 SER A O 1
ATOM 869 N N . LEU A 1 109 ? -7.976 -2.462 -5.113 1.00 90.44 109 LEU A N 1
ATOM 870 C CA . LEU A 1 109 ? -6.731 -2.532 -5.885 1.00 90.44 109 LEU A CA 1
ATOM 871 C C . LEU A 1 109 ? -6.716 -1.540 -7.054 1.00 90.44 109 LEU A C 1
ATOM 873 O O . LEU A 1 109 ? -5.665 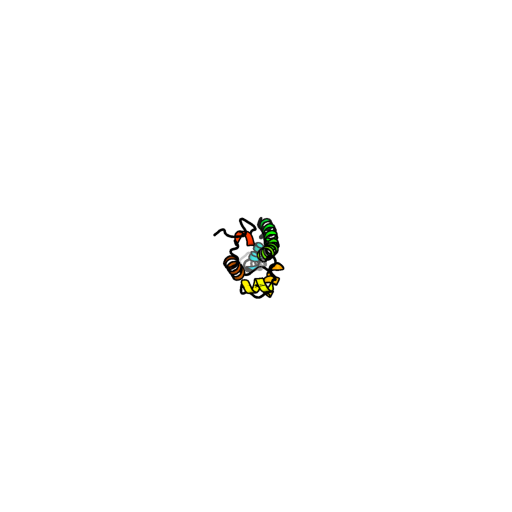-0.975 -7.347 1.00 90.44 109 LEU A O 1
ATOM 877 N N . ASP A 1 110 ? -7.866 -1.274 -7.679 1.00 90.44 110 ASP A N 1
ATOM 878 C CA . ASP A 1 110 ? -7.975 -0.290 -8.764 1.00 90.44 110 ASP A CA 1
ATOM 879 C C . ASP A 1 110 ? -7.659 1.123 -8.277 1.00 90.44 110 ASP A C 1
ATOM 881 O O . ASP A 1 110 ? -6.951 1.885 -8.942 1.00 90.44 110 ASP A O 1
ATOM 885 N N . TRP A 1 111 ? -8.126 1.467 -7.077 1.00 92.31 111 TRP A N 1
ATOM 886 C CA . TRP A 1 111 ? -7.803 2.747 -6.464 1.00 92.31 111 TRP A CA 1
ATOM 887 C C . TRP A 1 111 ? -6.325 2.801 -6.068 1.00 92.31 111 TRP A C 1
ATOM 889 O O . TRP A 1 111 ? -5.632 3.759 -6.402 1.00 92.31 111 TRP A O 1
ATOM 899 N N . LEU A 1 112 ? -5.799 1.742 -5.453 1.00 91.06 112 LEU A N 1
ATOM 900 C CA . LEU A 1 112 ? -4.407 1.701 -5.013 1.00 91.06 112 LEU A CA 1
ATOM 901 C C . LEU A 1 112 ? -3.418 1.791 -6.189 1.00 91.06 112 LEU A C 1
ATOM 903 O O . LEU A 1 112 ? -2.496 2.609 -6.179 1.00 91.06 112 LEU A O 1
ATOM 907 N N . LEU A 1 113 ? -3.617 0.982 -7.229 1.00 89.25 113 LEU A N 1
ATOM 908 C CA . LEU A 1 113 ? -2.698 0.886 -8.362 1.00 89.25 113 LEU A CA 1
ATOM 909 C C . LEU A 1 113 ? -2.947 1.985 -9.390 1.00 89.25 113 LEU A C 1
ATOM 911 O O . LEU A 1 113 ? -2.004 2.647 -9.814 1.00 89.25 113 LEU A O 1
ATOM 915 N N . LEU A 1 114 ? -4.199 2.226 -9.775 1.00 88.19 114 LEU A N 1
ATOM 916 C CA . LEU A 1 114 ? -4.540 3.132 -10.876 1.00 88.19 114 LEU A CA 1
ATOM 917 C C . LEU A 1 114 ? -5.027 4.501 -10.389 1.00 88.19 114 LEU A C 1
ATOM 919 O O . LEU A 1 114 ? -4.942 5.469 -11.142 1.00 88.19 114 LEU A O 1
ATOM 923 N N . GLY A 1 115 ? -5.478 4.619 -9.138 1.00 86.00 115 GLY A N 1
ATOM 924 C CA . GLY A 1 115 ? -6.102 5.840 -8.612 1.00 86.00 115 GLY A CA 1
ATOM 925 C C . GLY A 1 115 ? -7.523 6.032 -9.102 1.00 86.00 115 GLY A C 1
ATOM 926 O O . GLY A 1 115 ? -8.002 7.160 -9.145 1.00 86.00 115 GLY A O 1
ATOM 927 N N . LYS A 1 116 ? -8.167 4.956 -9.554 1.00 86.31 116 LYS A N 1
ATOM 928 C CA . LYS A 1 116 ? -9.509 5.000 -10.126 1.00 86.31 116 LYS A CA 1
ATOM 929 C C . LYS A 1 116 ? -10.517 4.438 -9.131 1.00 86.31 116 LYS A C 1
ATOM 931 O O . LYS A 1 116 ? -10.268 3.412 -8.506 1.00 86.31 116 LYS A O 1
ATOM 936 N N . GLY A 1 117 ? -11.677 5.081 -9.037 1.00 88.12 117 GLY A N 1
ATOM 937 C CA . GLY A 1 117 ? -12.781 4.623 -8.194 1.00 88.12 117 GLY A CA 1
ATOM 938 C C . GLY A 1 117 ? -12.636 5.009 -6.721 1.00 88.12 117 GLY A C 1
ATOM 939 O O . GLY A 1 117 ? -11.950 5.969 -6.377 1.00 88.12 117 GLY A O 1
ATOM 940 N N . LYS A 1 118 ? -13.338 4.276 -5.851 1.00 86.94 118 LYS A N 1
ATOM 941 C CA . LYS A 1 118 ? -13.379 4.524 -4.402 1.00 86.94 118 LYS A CA 1
ATOM 942 C C . LYS A 1 118 ? -12.245 3.782 -3.692 1.00 86.94 118 LYS A C 1
ATOM 944 O O . LYS A 1 118 ? -11.950 2.638 -4.031 1.00 86.94 118 LYS A O 1
ATOM 949 N N . MET A 1 119 ? -11.669 4.415 -2.668 1.00 86.50 119 MET A N 1
ATOM 950 C CA . MET A 1 119 ? -10.608 3.830 -1.839 1.00 86.50 119 MET A CA 1
ATOM 951 C C . MET A 1 119 ? -11.054 2.530 -1.170 1.00 86.50 119 MET A C 1
ATOM 953 O O . MET A 1 119 ? -10.387 1.505 -1.280 1.00 86.50 119 MET A O 1
ATOM 957 N N . ARG A 1 120 ? -12.195 2.567 -0.481 1.00 87.12 120 ARG A N 1
ATOM 958 C CA . ARG A 1 120 ? -12.757 1.414 0.221 1.00 87.12 120 ARG A CA 1
ATOM 959 C C . ARG A 1 120 ? -13.839 0.776 -0.636 1.00 87.12 120 ARG A C 1
ATOM 961 O O . ARG A 1 120 ? -14.678 1.478 -1.204 1.00 87.12 120 ARG A O 1
ATOM 968 N N . ARG A 1 121 ? -13.832 -0.554 -0.709 1.00 78.31 121 ARG A N 1
ATOM 969 C CA . ARG A 1 121 ? -14.938 -1.303 -1.311 1.00 78.31 121 ARG A CA 1
ATOM 970 C C . ARG A 1 121 ? -16.136 -1.158 -0.366 1.00 78.31 121 ARG A C 1
ATOM 972 O O . ARG A 1 121 ? -16.025 -1.572 0.788 1.00 78.31 121 ARG A O 1
ATOM 979 N N . SER A 1 122 ? -17.231 -0.522 -0.800 1.00 71.81 122 SER A N 1
ATOM 980 C CA . SER A 1 122 ? -18.460 -0.541 0.007 1.00 71.81 122 SER A CA 1
ATOM 981 C C . SER A 1 122 ? -18.893 -1.996 0.124 1.00 71.81 122 SER A C 1
ATOM 983 O O . SER A 1 122 ? -18.998 -2.676 -0.899 1.00 71.81 122 SER A O 1
ATOM 985 N N . ARG A 1 123 ? -19.016 -2.473 1.361 1.00 58.28 123 ARG A N 1
ATOM 986 C CA . ARG A 1 123 ? -19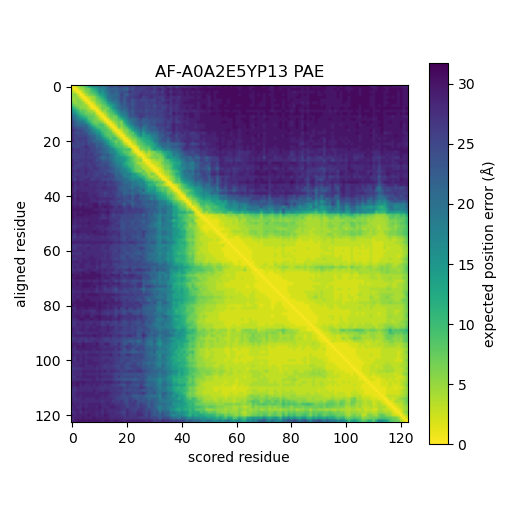.620 -3.772 1.642 1.00 58.28 123 ARG A CA 1
ATOM 987 C C . ARG A 1 123 ? -21.116 -3.702 1.399 1.00 58.28 123 ARG A C 1
ATOM 989 O O . ARG A 1 123 ? -21.671 -2.604 1.626 1.00 58.28 123 ARG A O 1
#

Radius of gyration: 36.44 Å; Cα contacts (8 Å, |Δi|>4): 71; chains: 1; bounding box: 74×43×112 Å

Secondary structure (DSSP, 8-state):
--------------S-SS-TT---THHHHHHHTTS------THHHHHHHHHHHHHHHHHHHHHHHTTS-HHHHHHHHTS-HHHHHHHHTTPPPPHHHHHHHHHHH-B-HHHHHH--S-SBPP-

pLDDT: mean 73.53, std 20.94, range [35.12, 94.69]

Mean predicted aligned error: 15.86 Å

Solvent-accessible surface area (backbone atoms only — not comparable to full-atom values): 7794 Å² total; per-residue (Å²): 143,86,79,85,88,81,91,84,84,75,88,76,76,76,88,83,86,84,77,89,84,72,83,54,76,63,58,67,55,53,56,63,63,70,75,58,72,81,76,80,56,79,64,62,62,58,50,56,54,51,51,54,40,55,66,46,32,18,58,48,52,48,61,73,50,53,93,54,52,63,60,56,51,16,56,78,69,72,47,60,44,67,56,54,55,42,28,58,72,58,44,85,75,53,69,69,56,54,52,48,47,28,66,75,73,40,36,30,65,54,20,50,60,72,67,44,84,56,60,55,61,83,127

Sequence (123 aa):
MCRSGRRGPILEFGLLDLCARHASRRWANAIRKRTNPHRKGPGHMASAALKRIKKKLPERLAEVRGDRSQRQFARDLGVFQQNVNRYENGTTPHTDFLITLSTKENVSLDWLLLGKGKMRRSR